Protein AF-A0AAU5K0V4-F1 (afdb_monomer_lite)

pLDDT: mean 89.01, std 7.14, range [62.47, 96.25]

Sequence (39 aa):
MPAEASVPLPAGRWRVRATQTKVDEENWVGLVQLLPAES

Structure (mmCIF, N/CA/C/O backbone):
data_AF-A0AAU5K0V4-F1
#
_entry.id   AF-A0AAU5K0V4-F1
#
loop_
_atom_site.group_PDB
_atom_site.id
_atom_site.type_symbol
_atom_site.label_atom_id
_atom_site.label_alt_id
_atom_site.label_comp_id
_atom_site.label_asym_id
_atom_site.label_entity_id
_atom_site.label_seq_id
_atom_site.pdbx_PDB_ins_code
_atom_site.Cartn_x
_atom_site.Cartn_y
_atom_site.Cartn_z
_atom_site.occupancy
_atom_site.B_iso_or_equiv
_atom_site.auth_seq_id
_atom_site.auth_comp_id
_atom_site.auth_asym_id
_atom_site.auth_atom_id
_atom_site.pdbx_PDB_model_num
ATOM 1 N N . MET A 1 1 ? 7.281 12.351 -16.565 1.00 71.06 1 MET A N 1
ATOM 2 C CA . MET A 1 1 ? 6.620 11.864 -15.334 1.00 71.06 1 MET A CA 1
ATOM 3 C C . MET A 1 1 ? 5.835 10.609 -15.682 1.00 71.06 1 MET A C 1
ATOM 5 O O . MET A 1 1 ? 5.309 10.578 -16.793 1.00 71.06 1 MET A O 1
ATOM 9 N N . PRO A 1 2 ? 5.801 9.576 -14.821 1.00 70.69 2 PRO A N 1
ATOM 10 C CA . PRO 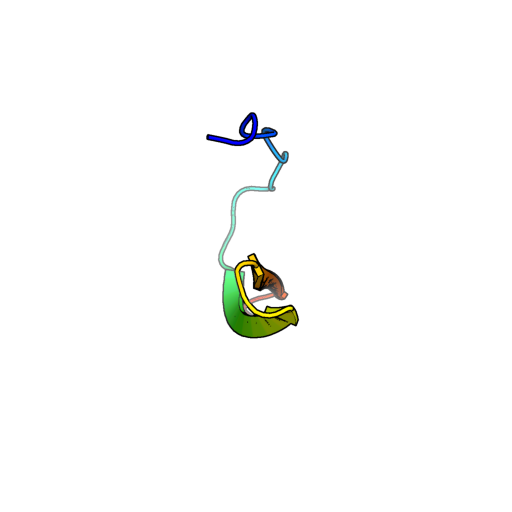A 1 2 ? 4.950 8.410 -15.05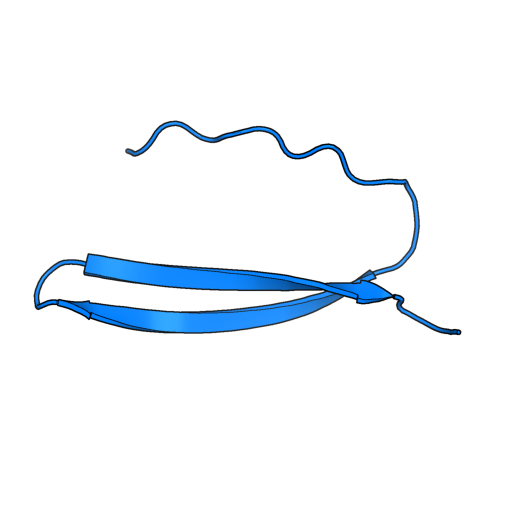2 1.00 70.69 2 PRO A CA 1
ATOM 11 C C . PRO A 1 2 ? 3.478 8.836 -15.100 1.00 70.69 2 PRO A C 1
ATOM 13 O O . PRO A 1 2 ? 3.102 9.822 -14.468 1.00 70.69 2 PRO A O 1
ATOM 16 N N . ALA A 1 3 ? 2.661 8.118 -15.871 1.00 83.94 3 ALA A N 1
ATOM 17 C CA . ALA A 1 3 ? 1.232 8.396 -15.941 1.00 83.94 3 ALA A CA 1
ATOM 18 C C . ALA A 1 3 ? 0.580 8.123 -14.578 1.00 83.94 3 ALA A C 1
ATOM 20 O O . ALA A 1 3 ? 0.771 7.054 -13.995 1.00 83.94 3 ALA A O 1
ATOM 21 N N . GLU A 1 4 ? -0.185 9.088 -14.072 1.00 85.19 4 GLU A N 1
ATOM 22 C CA . GLU A 1 4 ? -0.972 8.912 -12.854 1.00 85.19 4 GLU A CA 1
ATOM 23 C C . GLU A 1 4 ? -2.159 7.986 -13.142 1.00 85.19 4 GLU A C 1
ATOM 25 O O . GLU A 1 4 ? -2.917 8.201 -14.088 1.00 85.19 4 GLU A O 1
ATOM 30 N N . ALA A 1 5 ? -2.325 6.943 -12.329 1.00 85.38 5 ALA A N 1
ATOM 31 C CA . ALA A 1 5 ? -3.464 6.038 -12.414 1.00 85.38 5 ALA A CA 1
ATOM 32 C C . ALA A 1 5 ? -4.490 6.409 -11.340 1.00 85.38 5 ALA A C 1
ATOM 34 O O . ALA A 1 5 ? -4.180 6.408 -10.147 1.00 85.38 5 ALA A O 1
ATOM 35 N N . SER A 1 6 ? -5.723 6.713 -11.747 1.00 89.50 6 SER A N 1
ATOM 36 C CA . SER A 1 6 ? -6.811 6.945 -10.797 1.00 89.50 6 SER A CA 1
ATOM 37 C C . SER A 1 6 ? -7.169 5.650 -10.067 1.00 89.50 6 SER A C 1
ATOM 39 O O . SER A 1 6 ? -7.404 4.620 -10.698 1.00 89.50 6 SER A O 1
ATOM 41 N N . VAL A 1 7 ? -7.251 5.710 -8.737 1.00 86.38 7 VAL A N 1
ATOM 42 C CA . VAL A 1 7 ? -7.657 4.579 -7.892 1.00 86.38 7 VAL A CA 1
ATOM 43 C C . VAL A 1 7 ? -9.008 4.906 -7.250 1.00 86.38 7 VAL A C 1
ATOM 45 O O . VAL A 1 7 ? -9.102 5.911 -6.542 1.00 86.38 7 VAL A O 1
ATOM 48 N N . PRO A 1 8 ? -10.064 4.102 -7.472 1.00 89.31 8 PRO A N 1
ATOM 49 C CA . PRO A 1 8 ? -11.349 4.323 -6.822 1.00 89.31 8 PRO A CA 1
ATOM 50 C C . PRO A 1 8 ? -11.226 4.035 -5.323 1.00 89.31 8 PRO A C 1
ATOM 52 O O . PRO A 1 8 ? -10.847 2.933 -4.924 1.00 89.31 8 PRO A O 1
ATOM 55 N N . LEU A 1 9 ? -11.569 5.019 -4.491 1.00 90.38 9 LEU A N 1
ATOM 56 C CA . LEU A 1 9 ? -11.561 4.889 -3.038 1.00 90.38 9 LEU A CA 1
ATOM 57 C C . LEU A 1 9 ? -12.937 5.259 -2.465 1.00 90.38 9 LEU A C 1
ATOM 59 O O . LEU A 1 9 ? -13.443 6.340 -2.773 1.00 90.38 9 LEU A O 1
ATOM 63 N N . PRO A 1 10 ? -13.546 4.407 -1.622 1.00 90.44 10 PRO A N 1
ATOM 64 C CA . PRO A 1 10 ? -14.777 4.755 -0.928 1.00 90.44 10 PRO A CA 1
ATOM 65 C C . PRO A 1 10 ? -14.603 5.985 -0.033 1.00 90.44 10 PRO A C 1
ATOM 67 O O . PRO A 1 10 ? -13.562 6.177 0.605 1.00 90.44 10 PRO A O 1
ATOM 70 N N . ALA A 1 11 ? -15.660 6.791 0.060 1.00 91.44 11 ALA A N 1
ATOM 71 C CA . ALA A 1 11 ? -15.717 7.883 1.019 1.00 91.44 11 ALA A CA 1
ATOM 72 C C . ALA A 1 11 ? -15.645 7.335 2.453 1.00 91.44 11 ALA A C 1
ATOM 74 O O . ALA A 1 11 ? -16.263 6.322 2.776 1.00 91.44 11 ALA A O 1
ATOM 75 N N . GLY A 1 12 ? -14.889 8.008 3.317 1.00 90.69 12 GLY A N 1
ATOM 76 C CA . GLY A 1 12 ? -14.711 7.588 4.701 1.00 90.69 12 GLY A CA 1
ATOM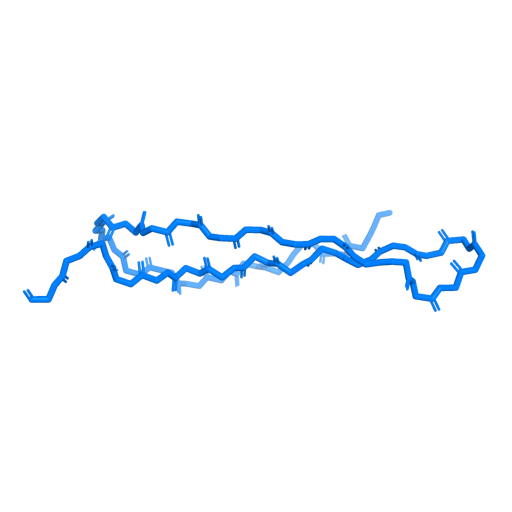 77 C C . GLY A 1 12 ? -13.430 8.134 5.312 1.00 90.69 12 GLY A C 1
ATOM 78 O O . GLY A 1 12 ? -12.685 8.888 4.680 1.00 90.69 12 GLY A O 1
ATOM 79 N N . ARG A 1 13 ? -13.171 7.746 6.561 1.00 93.44 13 ARG A N 1
ATOM 80 C CA . ARG A 1 13 ? -11.935 8.087 7.262 1.00 93.44 13 ARG A CA 1
ATOM 81 C C . ARG A 1 13 ? -10.930 6.954 7.093 1.00 93.44 13 ARG A C 1
ATOM 83 O O . ARG A 1 13 ? -11.234 5.797 7.372 1.00 93.44 13 ARG A O 1
ATOM 90 N N . TRP A 1 14 ? -9.717 7.316 6.699 1.00 94.56 14 TRP A N 1
ATOM 91 C CA . TRP A 1 14 ? -8.619 6.382 6.491 1.00 94.56 14 TRP A CA 1
ATOM 92 C C . TRP A 1 14 ? -7.424 6.795 7.337 1.00 94.56 14 TRP A C 1
ATOM 94 O O . TRP A 1 14 ? -7.078 7.976 7.421 1.00 94.56 14 TRP A O 1
ATOM 104 N N . ARG A 1 15 ? -6.765 5.815 7.948 1.00 95.31 15 ARG A N 1
ATOM 105 C CA . ARG A 1 15 ? -5.424 5.990 8.493 1.00 95.31 15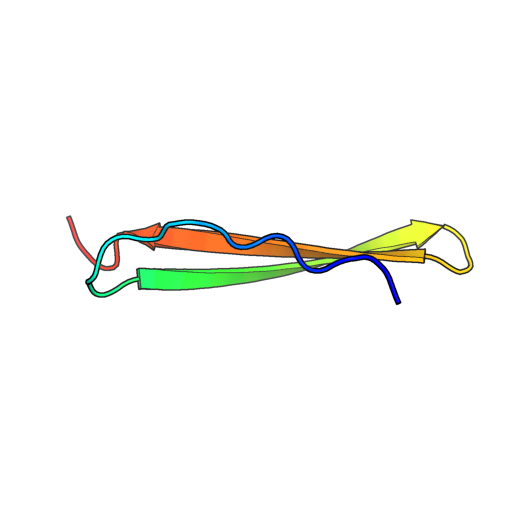 ARG A CA 1
ATOM 106 C C . ARG A 1 15 ? -4.426 5.774 7.361 1.00 95.31 15 ARG A C 1
ATOM 108 O O . ARG A 1 15 ? -4.375 4.697 6.775 1.00 95.31 15 ARG A O 1
ATOM 115 N N . VAL A 1 16 ? -3.618 6.789 7.079 1.00 94.38 16 VAL A N 1
ATOM 116 C CA . VAL A 1 16 ? -2.606 6.741 6.020 1.00 94.38 16 VAL A CA 1
ATOM 117 C C . VAL A 1 16 ? -1.268 6.312 6.609 1.00 94.38 16 VAL A C 1
ATOM 119 O O . VAL A 1 16 ? -0.803 6.888 7.592 1.00 94.38 16 VAL A O 1
ATOM 122 N N . ARG A 1 17 ? -0.628 5.318 5.993 1.00 95.75 17 ARG A N 1
ATOM 123 C CA . ARG A 1 17 ? 0.774 4.970 6.243 1.00 95.75 17 ARG A CA 1
ATOM 124 C C . ARG A 1 17 ? 1.553 5.148 4.951 1.00 95.75 17 ARG A C 1
ATOM 126 O O . ARG A 1 17 ? 1.161 4.602 3.929 1.00 95.75 17 ARG A O 1
ATOM 133 N N . ALA A 1 18 ? 2.664 5.869 5.008 1.00 96.25 18 ALA A N 1
ATOM 134 C CA . ALA A 1 18 ? 3.568 6.028 3.879 1.00 96.25 18 ALA A CA 1
ATOM 135 C C . ALA A 1 18 ? 4.957 5.508 4.252 1.00 96.25 18 ALA A C 1
ATOM 137 O O . ALA A 1 18 ? 5.443 5.743 5.359 1.00 96.25 18 ALA A O 1
ATOM 138 N N . THR A 1 19 ? 5.588 4.789 3.333 1.00 95.06 19 THR A N 1
ATOM 139 C CA . THR A 1 19 ? 7.001 4.424 3.417 1.00 95.06 19 THR A CA 1
ATOM 140 C C . THR A 1 19 ? 7.646 4.677 2.067 1.00 95.06 19 THR A C 1
ATOM 142 O O . THR A 1 19 ? 6.994 4.560 1.033 1.00 95.06 19 THR A O 1
ATOM 145 N N . GLN A 1 20 ? 8.915 5.056 2.075 1.00 95.00 20 GLN A N 1
ATOM 146 C CA . GLN A 1 20 ? 9.687 5.258 0.864 1.00 95.00 20 GLN A CA 1
ATOM 147 C C . GLN A 1 20 ? 10.916 4.364 0.933 1.00 95.00 20 GLN A C 1
ATOM 149 O O . GLN A 1 20 ? 11.556 4.262 1.979 1.00 95.00 20 GLN A O 1
ATOM 154 N N . THR A 1 21 ? 11.231 3.717 -0.180 1.00 93.19 21 THR A N 1
ATOM 155 C CA . THR A 1 21 ? 12.4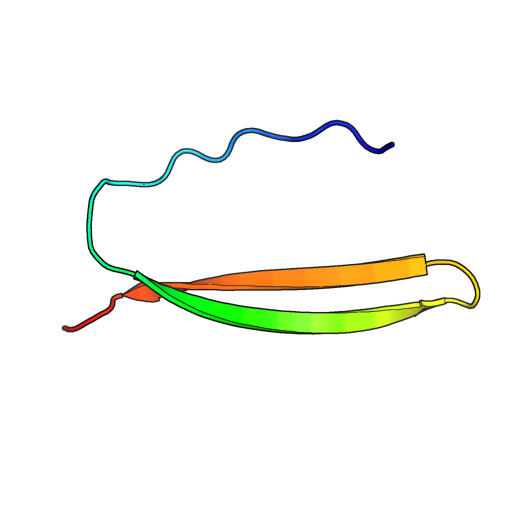16 2.880 -0.322 1.00 93.19 21 THR A CA 1
ATOM 156 C C . THR A 1 21 ? 13.164 3.264 -1.585 1.00 93.19 21 THR A C 1
ATOM 158 O O . THR A 1 21 ? 12.562 3.601 -2.608 1.00 93.19 21 THR A O 1
ATOM 161 N N . LYS A 1 22 ? 14.490 3.206 -1.513 1.00 93.94 22 LYS A N 1
ATOM 162 C CA . LYS A 1 22 ? 15.344 3.301 -2.693 1.00 93.94 22 LYS A CA 1
ATOM 163 C C . LYS A 1 22 ? 15.330 1.942 -3.396 1.00 93.94 22 LYS A C 1
ATOM 165 O O . LYS A 1 22 ? 15.435 0.919 -2.718 1.00 93.94 22 LYS A O 1
ATOM 170 N N . VAL A 1 23 ? 15.135 1.930 -4.711 1.00 88.25 23 VAL A N 1
ATOM 171 C CA . VAL A 1 23 ? 15.108 0.695 -5.517 1.00 88.25 23 VAL A CA 1
ATOM 172 C C . VAL A 1 23 ? 16.436 0.501 -6.242 1.00 88.25 23 VAL A C 1
ATOM 174 O O . VAL A 1 23 ? 16.958 -0.609 -6.259 1.00 88.25 23 VAL A O 1
ATOM 177 N N . ASP A 1 24 ? 17.022 1.584 -6.749 1.00 90.88 24 ASP A N 1
ATOM 178 C CA . ASP A 1 24 ? 18.364 1.620 -7.338 1.00 90.88 24 ASP A CA 1
ATOM 179 C C . ASP A 1 24 ? 18.957 3.037 -7.221 1.00 90.88 24 ASP A C 1
ATOM 181 O O . ASP A 1 24 ? 18.403 3.878 -6.513 1.00 90.88 24 ASP A O 1
ATOM 185 N N . GLU A 1 25 ? 20.107 3.300 -7.850 1.00 87.25 25 GLU A N 1
ATOM 186 C CA . GLU A 1 25 ? 20.833 4.573 -7.737 1.00 87.25 25 GLU A CA 1
ATOM 187 C C . GLU A 1 25 ? 19.987 5.806 -8.069 1.00 87.25 25 GLU A C 1
ATOM 189 O O . GLU A 1 25 ? 20.138 6.822 -7.377 1.00 87.25 25 GLU A O 1
ATOM 194 N N . GLU A 1 26 ? 19.063 5.689 -9.022 1.00 88.44 26 GLU A N 1
ATOM 195 C CA . GLU A 1 26 ? 18.268 6.793 -9.566 1.00 88.44 26 GLU A CA 1
ATOM 196 C C . GLU A 1 26 ? 16.784 6.706 -9.171 1.00 88.44 26 GLU A C 1
ATOM 198 O O . GLU A 1 26 ? 16.092 7.728 -9.132 1.00 88.44 26 GLU A O 1
ATOM 203 N N . ASN A 1 27 ? 16.291 5.516 -8.814 1.00 87.94 27 ASN A N 1
ATOM 204 C CA . ASN A 1 27 ? 14.874 5.269 -8.574 1.00 87.94 27 ASN A CA 1
ATOM 205 C C . ASN A 1 27 ? 14.513 5.140 -7.093 1.00 87.94 27 ASN A C 1
ATOM 207 O O . ASN A 1 27 ? 15.086 4.370 -6.314 1.00 87.94 27 ASN A O 1
ATOM 211 N N . TRP A 1 28 ? 13.441 5.842 -6.735 1.00 90.25 28 TRP A N 1
ATOM 212 C CA . TRP A 1 28 ? 12.786 5.761 -5.438 1.00 90.25 28 TRP A CA 1
ATOM 213 C C . TRP A 1 28 ? 11.332 5.356 -5.618 1.00 90.25 28 TRP A C 1
ATOM 215 O O . TRP A 1 28 ? 10.635 5.882 -6.484 1.00 90.25 28 TRP A O 1
ATOM 225 N N . VAL A 1 29 ? 10.857 4.462 -4.757 1.00 90.88 29 VAL A N 1
ATOM 226 C CA . VAL A 1 29 ? 9.460 4.031 -4.735 1.00 90.88 29 VAL A CA 1
ATOM 227 C C . VAL A 1 29 ? 8.846 4.385 -3.390 1.00 90.88 29 VAL A C 1
ATOM 229 O O . VAL A 1 29 ? 9.379 4.051 -2.332 1.00 90.88 29 VAL A O 1
ATOM 232 N N . GLY A 1 30 ? 7.710 5.078 -3.437 1.00 92.56 30 GLY A N 1
ATOM 233 C CA . GLY A 1 30 ? 6.848 5.318 -2.285 1.00 92.56 30 GLY A CA 1
ATOM 234 C C . GLY A 1 30 ? 5.694 4.321 -2.263 1.00 92.56 30 GLY A C 1
ATOM 235 O O . GLY A 1 30 ? 5.003 4.155 -3.264 1.00 92.56 30 GLY A O 1
ATOM 236 N N . LEU A 1 31 ? 5.460 3.682 -1.120 1.00 91.81 31 LEU A N 1
ATOM 237 C CA . LEU A 1 31 ? 4.269 2.886 -0.856 1.00 91.81 31 LEU A CA 1
ATOM 238 C C . LEU A 1 31 ? 3.358 3.659 0.099 1.00 91.81 31 LEU A C 1
ATOM 240 O O . LEU A 1 31 ? 3.750 3.973 1.224 1.00 91.81 31 LEU A O 1
ATOM 244 N N . VAL A 1 32 ? 2.126 3.913 -0.341 1.00 92.56 32 VAL A N 1
ATOM 245 C CA . VAL A 1 32 ? 1.057 4.483 0.483 1.00 92.56 32 VAL A CA 1
ATOM 246 C C . VAL A 1 32 ? 0.025 3.398 0.756 1.00 92.56 32 VAL A C 1
ATOM 248 O O . VAL A 1 32 ? -0.527 2.802 -0.164 1.00 92.56 32 VAL A O 1
ATOM 251 N N . GLN A 1 33 ? -0.236 3.138 2.031 1.00 93.06 33 GLN A 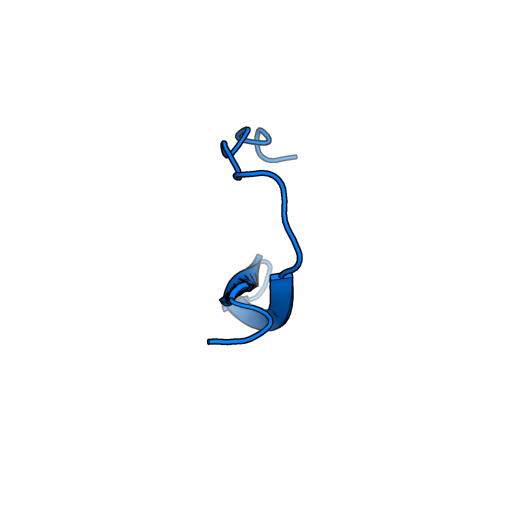N 1
ATOM 252 C CA . GLN A 1 33 ? -1.260 2.212 2.492 1.00 93.06 33 GLN A CA 1
ATOM 253 C C . GLN A 1 33 ? -2.389 3.002 3.150 1.00 93.06 33 GLN A C 1
ATOM 255 O O . GLN A 1 33 ? -2.156 3.805 4.059 1.00 93.06 33 GLN A O 1
ATOM 260 N N . LEU A 1 34 ? -3.615 2.740 2.708 1.00 93.69 34 LEU A N 1
ATOM 261 C CA . LEU A 1 34 ? -4.835 3.248 3.322 1.00 93.69 34 LEU A CA 1
ATOM 262 C C . LEU A 1 34 ? -5.409 2.146 4.209 1.00 93.69 34 LEU A C 1
ATOM 264 O O . LEU A 1 34 ? -5.777 1.076 3.731 1.00 93.69 34 LEU A O 1
ATOM 268 N N . LEU A 1 35 ? -5.431 2.391 5.514 1.00 93.31 35 LEU A N 1
ATOM 269 C CA . LEU A 1 35 ? -5.944 1.467 6.519 1.00 93.31 35 LEU A CA 1
ATOM 270 C C . LEU A 1 35 ? -7.284 1.998 7.045 1.00 93.31 35 LEU A C 1
ATOM 272 O O . LEU A 1 35 ? -7.434 3.220 7.153 1.00 93.31 35 LEU A O 1
ATOM 276 N N . PRO A 1 36 ? -8.242 1.132 7.413 1.00 90.88 36 PRO A N 1
ATOM 277 C CA . PRO A 1 36 ? -9.448 1.565 8.112 1.00 90.88 36 PRO A CA 1
ATOM 278 C C . PRO A 1 36 ? -9.080 2.399 9.344 1.00 90.88 36 PRO A C 1
ATOM 280 O O . PRO A 1 36 ? -8.144 2.053 10.073 1.00 90.88 36 PRO A O 1
ATOM 283 N N . ALA A 1 37 ? -9.753 3.536 9.532 1.00 87.19 37 ALA A N 1
ATOM 284 C CA . ALA A 1 37 ? -9.441 4.434 10.640 1.00 87.19 37 ALA A CA 1
ATOM 285 C C . ALA A 1 37 ? -9.837 3.844 12.002 1.00 87.19 37 ALA A C 1
ATOM 287 O O . ALA A 1 37 ? -9.122 4.083 12.970 1.00 87.19 37 ALA A O 1
ATOM 288 N N . GLU A 1 38 ? -10.918 3.062 12.057 1.00 78.56 38 GLU A N 1
ATOM 289 C CA . GLU A 1 38 ? -11.461 2.382 13.241 1.00 78.56 38 GLU A CA 1
ATOM 290 C C . GLU A 1 38 ? -12.191 1.103 12.773 1.00 78.56 38 GLU A C 1
ATOM 292 O O . GLU A 1 38 ? -12.578 1.021 11.602 1.00 78.56 38 GLU A O 1
ATOM 297 N N . SER A 1 39 ? -12.330 0.105 13.652 1.00 62.47 39 SER A N 1
ATOM 298 C CA . SER A 1 39 ? -13.114 -1.119 13.423 1.00 62.47 39 SER A CA 1
ATOM 299 C C . SER A 1 39 ? -14.229 -1.238 14.444 1.00 62.47 39 SER A C 1
ATOM 301 O O . SER A 1 39 ? -14.057 -0.686 15.554 1.00 62.47 39 SER A O 1
#

Radius of gyration: 13.46 Å; chains: 1; bounding box: 36×13×29 Å

Foldseek 3Di:
DDDDDDDDDDDDDWDKDKDKDAPDPPDIDIDIDTHHPDD

Secondary structure (DSSP, 8-state):
-PPPPP----SS-EEEEEEEEE-SSS-EEEEEEEEES--